Protein AF-A0A6P6FW33-F1 (afdb_monomer_lite)

pLDDT: mean 83.07, std 16.18, range [49.88, 98.19]

Sequence (81 aa):
QVGLLNVDGYYNSLLSFIDKAVDEGFISPAARHIIVSAQTAQELMYKLEDYAPKHSGVAPKLSWEMEQQLGYNNAKADIAR

Structure (mmCIF, N/CA/C/O backbone):
data_AF-A0A6P6FW33-F1
#
_entry.id   AF-A0A6P6FW33-F1
#
loop_
_atom_site.group_PDB
_atom_site.id
_atom_site.type_symbol
_atom_site.label_atom_id
_atom_site.label_alt_id
_atom_site.label_comp_id
_atom_site.label_asym_id
_atom_site.label_entity_id
_atom_site.label_seq_id
_atom_site.pdbx_PDB_ins_code
_atom_site.Cartn_x
_atom_site.Cartn_y
_atom_site.Cartn_z
_atom_site.occupancy
_atom_site.B_iso_or_equiv
_atom_site.auth_seq_id
_atom_site.auth_comp_id
_atom_site.auth_asym_id
_atom_site.auth_atom_id
_atom_site.pdbx_PDB_model_num
ATOM 1 N N . GLN A 1 1 ? 11.716 -4.547 5.285 1.00 75.81 1 GLN A N 1
ATOM 2 C CA . GLN A 1 1 ? 10.273 -4.231 5.223 1.00 75.81 1 GLN A CA 1
ATOM 3 C C . GLN A 1 1 ? 10.012 -2.907 5.920 1.00 75.81 1 GLN A C 1
ATOM 5 O O . GLN A 1 1 ? 10.801 -2.531 6.782 1.00 75.81 1 GLN A O 1
ATOM 10 N N . VAL A 1 2 ? 8.922 -2.232 5.567 1.00 91.62 2 VAL A N 1
ATOM 11 C CA . VAL A 1 2 ? 8.429 -1.010 6.212 1.00 91.62 2 VAL A CA 1
ATOM 12 C C . VAL A 1 2 ? 6.939 -1.195 6.498 1.00 91.62 2 VAL A C 1
ATOM 14 O O . VAL A 1 2 ? 6.187 -1.588 5.608 1.00 91.62 2 VAL A O 1
ATOM 17 N N . GLY A 1 3 ? 6.515 -0.940 7.737 1.00 95.38 3 GLY A N 1
ATOM 18 C CA . GLY A 1 3 ? 5.105 -0.985 8.127 1.00 95.38 3 GLY A CA 1
ATOM 19 C C . GLY A 1 3 ? 4.425 0.372 7.954 1.00 95.38 3 GLY A C 1
ATOM 20 O O . GLY A 1 3 ? 4.979 1.388 8.367 1.00 95.38 3 GLY A O 1
ATOM 21 N N . LEU A 1 4 ? 3.223 0.388 7.375 1.00 97.44 4 LEU A N 1
ATOM 22 C CA . LEU A 1 4 ? 2.411 1.588 7.175 1.00 97.44 4 LEU A CA 1
ATOM 23 C C . LEU A 1 4 ? 1.011 1.396 7.773 1.00 97.44 4 LEU A C 1
ATOM 25 O O . LEU A 1 4 ? 0.180 0.666 7.230 1.00 97.44 4 LEU A O 1
ATOM 29 N N . LEU A 1 5 ? 0.742 2.070 8.890 1.00 98.12 5 LEU A N 1
ATOM 30 C CA . LEU A 1 5 ? -0.576 2.059 9.520 1.00 98.12 5 LEU A CA 1
ATOM 31 C C . LEU A 1 5 ? -1.526 2.991 8.755 1.00 98.12 5 LEU A C 1
ATOM 33 O O . LEU A 1 5 ? -1.389 4.211 8.806 1.00 98.12 5 LEU A O 1
ATOM 37 N N . ASN A 1 6 ? -2.485 2.411 8.041 1.00 97.94 6 ASN A N 1
ATOM 38 C CA . ASN A 1 6 ? -3.418 3.107 7.163 1.00 97.94 6 ASN A CA 1
ATOM 39 C C . ASN A 1 6 ? -4.809 3.222 7.801 1.00 97.94 6 ASN A C 1
ATOM 41 O O . ASN A 1 6 ? -5.749 2.543 7.385 1.00 97.94 6 ASN A O 1
ATOM 45 N N . VAL A 1 7 ? -4.920 4.068 8.828 1.00 97.94 7 VAL A N 1
ATOM 46 C CA . VAL A 1 7 ? -6.191 4.344 9.518 1.00 97.94 7 VAL A CA 1
ATOM 47 C C . VAL A 1 7 ? -7.146 5.054 8.563 1.00 97.94 7 VAL A C 1
ATOM 49 O O . VAL A 1 7 ? -6.762 6.039 7.932 1.00 97.94 7 VAL A O 1
ATOM 52 N N . ASP A 1 8 ? -8.365 4.527 8.431 1.00 96.88 8 ASP A N 1
ATOM 53 C CA . ASP A 1 8 ? -9.450 5.077 7.606 1.00 96.88 8 ASP A CA 1
ATOM 54 C C . ASP A 1 8 ? -9.042 5.442 6.167 1.00 96.88 8 ASP A C 1
ATOM 56 O O . ASP A 1 8 ? -9.601 6.337 5.536 1.00 96.88 8 ASP A O 1
ATOM 60 N N . GLY A 1 9 ? -8.046 4.735 5.623 1.00 97.19 9 GLY A N 1
ATOM 61 C CA . GLY A 1 9 ? -7.576 4.948 4.259 1.00 97.19 9 GLY A CA 1
ATOM 62 C C . GLY A 1 9 ? -6.761 6.227 4.042 1.00 97.19 9 GLY A C 1
ATOM 63 O O . GLY A 1 9 ? -6.588 6.629 2.890 1.00 97.19 9 GLY A O 1
ATOM 64 N N . TYR A 1 10 ? -6.234 6.856 5.098 1.00 98.12 10 TYR A N 1
ATOM 65 C CA . TYR A 1 10 ? -5.426 8.081 5.011 1.00 98.12 10 TYR A CA 1
ATOM 66 C C . TYR A 1 10 ? -4.289 8.004 3.970 1.00 98.12 10 TYR A C 1
ATOM 68 O O . TYR A 1 10 ? -4.029 8.961 3.243 1.00 98.12 10 TYR A O 1
ATOM 76 N N . TYR A 1 11 ? -3.639 6.846 3.843 1.00 98.12 11 TYR A N 1
ATOM 77 C CA . TYR A 1 11 ? -2.542 6.601 2.903 1.00 98.12 11 TYR A CA 1
ATOM 78 C C . TYR A 1 11 ? -2.974 5.947 1.582 1.00 98.12 11 TYR A C 1
ATOM 80 O O . TYR A 1 11 ? -2.108 5.558 0.797 1.00 98.12 11 TYR A O 1
ATOM 88 N N . ASN A 1 12 ? -4.272 5.841 1.278 1.00 97.94 12 ASN A N 1
ATOM 89 C CA . ASN A 1 12 ? -4.737 5.221 0.031 1.00 97.94 12 ASN A CA 1
ATOM 90 C C . ASN A 1 12 ? -4.134 5.893 -1.207 1.00 97.94 12 ASN A C 1
ATOM 92 O O . ASN A 1 12 ? -3.648 5.203 -2.093 1.00 97.94 12 ASN A O 1
ATOM 96 N N . SER A 1 13 ? -4.082 7.227 -1.244 1.00 98.19 13 SER A N 1
ATOM 97 C CA . SER A 1 13 ? -3.490 7.955 -2.374 1.00 98.19 13 SER A CA 1
ATOM 98 C C . SER A 1 13 ? -2.003 7.644 -2.566 1.00 98.19 13 SER A C 1
ATOM 100 O O . SER A 1 13 ? -1.545 7.525 -3.700 1.00 98.19 13 SER A O 1
ATOM 102 N N . LEU A 1 14 ? -1.251 7.472 -1.473 1.00 97.00 14 LEU A N 1
ATOM 103 C CA . LEU A 1 14 ? 0.159 7.079 -1.527 1.00 97.00 14 LEU A CA 1
ATOM 104 C C . LEU A 1 14 ? 0.311 5.647 -2.051 1.00 97.00 14 LEU A C 1
ATOM 106 O O . LEU A 1 14 ? 1.147 5.397 -2.915 1.00 97.00 14 LEU A O 1
ATOM 110 N N . LEU A 1 15 ? -0.499 4.715 -1.546 1.00 97.06 15 LEU A N 1
ATOM 111 C CA . LEU A 1 15 ? -0.476 3.322 -1.991 1.00 97.06 15 LEU A CA 1
ATOM 112 C C . LEU A 1 15 ? -0.819 3.215 -3.483 1.00 97.06 15 LEU A C 1
ATOM 114 O O . LEU A 1 15 ? -0.062 2.593 -4.222 1.00 97.06 15 LEU A O 1
ATOM 118 N N . SER A 1 16 ? -1.856 3.922 -3.941 1.00 97.69 16 SER A N 1
ATOM 119 C CA . SER A 1 16 ? -2.236 3.985 -5.357 1.00 97.69 16 SER A CA 1
ATOM 120 C C . SER A 1 16 ? -1.155 4.616 -6.236 1.00 97.69 16 SER A C 1
ATOM 122 O O . SER A 1 16 ? -0.949 4.185 -7.368 1.00 97.69 16 SER A O 1
ATOM 124 N N . PHE A 1 17 ? -0.447 5.636 -5.740 1.00 97.25 17 PHE A N 1
ATOM 125 C CA . PHE A 1 17 ? 0.688 6.220 -6.458 1.00 97.25 17 PHE A CA 1
ATOM 126 C C . PHE A 1 17 ? 1.825 5.206 -6.638 1.00 97.25 17 PHE A C 1
ATOM 128 O O . PHE A 1 17 ? 2.414 5.118 -7.713 1.00 97.25 17 PHE A O 1
ATOM 135 N N . ILE A 1 18 ? 2.114 4.407 -5.610 1.00 96.31 18 ILE A N 1
ATOM 136 C CA . ILE A 1 18 ? 3.124 3.349 -5.699 1.00 96.31 18 ILE A CA 1
ATOM 137 C C . ILE A 1 18 ? 2.663 2.252 -6.665 1.00 96.31 18 ILE A C 1
ATOM 139 O O . ILE A 1 18 ? 3.470 1.799 -7.471 1.00 96.31 18 ILE A O 1
ATOM 143 N N . ASP A 1 19 ? 1.388 1.852 -6.625 1.00 96.19 19 ASP A N 1
ATOM 144 C CA . ASP A 1 19 ? 0.816 0.887 -7.576 1.00 96.19 19 ASP A CA 1
ATOM 145 C C . ASP A 1 19 ? 0.983 1.376 -9.024 1.00 96.19 19 ASP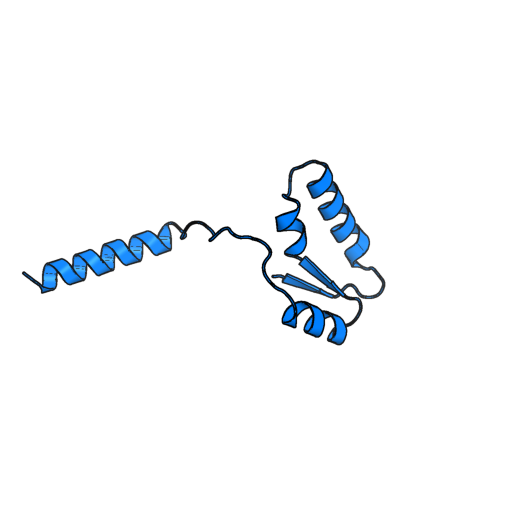 A C 1
ATOM 147 O O . ASP A 1 19 ? 1.513 0.655 -9.865 1.00 96.19 19 ASP A O 1
ATOM 151 N N . LYS A 1 20 ? 0.674 2.651 -9.287 1.00 97.69 20 LYS A N 1
ATOM 152 C CA . LYS A 1 20 ? 0.907 3.294 -10.588 1.00 97.69 20 LYS A CA 1
ATOM 153 C C . LYS A 1 20 ? 2.379 3.228 -11.016 1.00 97.69 20 LYS A C 1
ATOM 155 O O . LYS A 1 20 ? 2.670 2.909 -12.163 1.00 97.69 20 LYS A O 1
ATOM 160 N N . ALA A 1 21 ? 3.313 3.517 -10.111 1.00 96.69 21 ALA A N 1
ATOM 161 C CA . ALA A 1 21 ? 4.743 3.463 -10.413 1.00 96.69 21 ALA A CA 1
ATOM 162 C C . ALA A 1 21 ? 5.236 2.033 -10.712 1.00 96.69 21 ALA A C 1
ATOM 164 O O . ALA A 1 21 ? 6.205 1.862 -11.454 1.00 96.69 21 ALA A O 1
ATOM 165 N N . VAL A 1 22 ? 4.578 1.007 -10.161 1.00 95.38 22 VAL A N 1
ATOM 166 C CA . VAL A 1 22 ? 4.816 -0.395 -10.535 1.00 95.38 22 VAL A CA 1
ATOM 167 C C . VAL A 1 22 ? 4.280 -0.674 -11.937 1.00 95.38 22 VAL A C 1
ATOM 169 O O . VAL A 1 22 ? 5.010 -1.234 -12.752 1.00 95.38 22 VAL A O 1
ATOM 172 N N . ASP A 1 23 ? 3.054 -0.242 -12.238 1.00 97.12 23 ASP A N 1
ATOM 173 C CA . ASP A 1 23 ? 2.430 -0.424 -13.557 1.00 97.12 23 ASP A CA 1
ATOM 174 C C . ASP A 1 23 ? 3.229 0.259 -14.678 1.00 97.12 23 ASP A C 1
ATOM 176 O O . ASP A 1 23 ? 3.365 -0.276 -15.777 1.00 97.12 23 ASP A O 1
ATOM 180 N N . GLU A 1 24 ? 3.800 1.432 -14.394 1.00 97.75 24 GLU A N 1
ATOM 181 C CA . GLU A 1 24 ? 4.662 2.180 -15.317 1.00 97.75 24 GLU A CA 1
ATOM 182 C C . GLU A 1 24 ? 6.098 1.624 -15.394 1.00 97.75 24 GLU A C 1
ATOM 184 O O . GLU A 1 24 ? 6.899 2.078 -16.210 1.00 97.75 24 GLU A O 1
ATOM 189 N N . GLY A 1 25 ? 6.438 0.624 -14.574 1.00 94.06 25 GLY A N 1
ATOM 190 C CA . GLY A 1 25 ? 7.738 -0.051 -14.590 1.00 94.06 25 GLY A CA 1
ATOM 191 C C . GLY A 1 25 ? 8.866 0.691 -13.869 1.00 94.06 25 GLY A C 1
ATOM 192 O O . GLY A 1 25 ? 10.011 0.240 -13.911 1.00 94.06 25 GLY A O 1
ATOM 193 N N . PHE A 1 26 ? 8.572 1.794 -13.173 1.00 94.69 26 PHE A N 1
ATOM 194 C CA . PHE A 1 26 ? 9.550 2.502 -12.337 1.00 94.69 26 PHE A CA 1
ATOM 195 C C . PHE A 1 26 ? 9.931 1.710 -11.081 1.00 94.69 26 PHE A C 1
ATOM 197 O O . PHE A 1 26 ? 11.044 1.847 -10.573 1.00 94.69 26 PHE A O 1
ATOM 204 N N . ILE A 1 27 ? 9.018 0.878 -10.574 1.00 93.31 27 ILE A N 1
ATOM 205 C CA . ILE A 1 27 ? 9.232 0.009 -9.415 1.00 93.31 27 ILE A CA 1
ATOM 206 C C . ILE A 1 27 ? 9.020 -1.440 -9.849 1.00 93.31 27 ILE A C 1
ATOM 208 O O . ILE A 1 27 ? 8.022 -1.771 -10.481 1.00 93.31 27 ILE A O 1
ATOM 212 N N . SER A 1 28 ? 9.941 -2.336 -9.485 1.00 91.31 28 SER A N 1
ATOM 213 C CA . SER A 1 28 ? 9.749 -3.755 -9.787 1.00 91.31 28 SER A CA 1
ATOM 214 C C . SER A 1 28 ? 8.557 -4.325 -8.999 1.00 91.31 28 SER A C 1
ATOM 216 O O . SER A 1 28 ? 8.375 -3.979 -7.825 1.00 91.31 28 SER A O 1
ATOM 218 N N . PRO A 1 29 ? 7.779 -5.266 -9.566 1.00 90.81 29 PRO A N 1
ATOM 219 C CA . PRO A 1 29 ? 6.665 -5.888 -8.848 1.00 90.81 29 PRO A CA 1
ATOM 220 C C . PRO A 1 29 ? 7.077 -6.517 -7.508 1.00 90.81 29 PRO A C 1
ATOM 222 O O . PRO A 1 29 ? 6.327 -6.479 -6.538 1.00 90.81 29 PRO A O 1
ATOM 225 N N . ALA A 1 30 ? 8.303 -7.040 -7.411 1.00 87.81 30 ALA A N 1
ATOM 226 C CA . ALA A 1 30 ? 8.837 -7.574 -6.159 1.00 87.81 30 ALA A CA 1
ATOM 227 C C . ALA A 1 30 ? 9.080 -6.478 -5.104 1.00 87.81 30 ALA A C 1
ATOM 229 O O . ALA A 1 30 ? 8.783 -6.683 -3.926 1.00 87.81 30 ALA A O 1
ATOM 230 N N . ALA A 1 31 ? 9.583 -5.307 -5.514 1.00 87.62 31 ALA A N 1
ATOM 231 C CA . ALA A 1 31 ? 9.841 -4.183 -4.616 1.00 87.62 31 ALA A CA 1
ATOM 232 C C . ALA A 1 31 ? 8.550 -3.564 -4.058 1.00 87.62 31 ALA A C 1
ATOM 234 O O . ALA A 1 31 ? 8.575 -3.009 -2.961 1.00 87.62 31 ALA A O 1
ATOM 235 N N . ARG A 1 32 ? 7.402 -3.729 -4.733 1.00 90.00 32 ARG A N 1
ATOM 236 C CA . ARG A 1 32 ? 6.092 -3.267 -4.241 1.00 90.00 32 ARG A CA 1
ATOM 237 C C . ARG A 1 32 ? 5.735 -3.793 -2.850 1.00 90.00 32 ARG A C 1
ATOM 239 O O . ARG A 1 32 ? 5.051 -3.117 -2.079 1.00 90.00 32 ARG A O 1
ATOM 246 N N . HIS A 1 33 ? 6.199 -4.996 -2.530 1.00 88.38 33 HIS A N 1
ATOM 247 C CA . HIS A 1 33 ? 5.928 -5.655 -1.258 1.00 88.38 33 HIS A CA 1
ATOM 248 C C . HIS A 1 33 ? 6.765 -5.110 -0.092 1.00 88.38 33 HIS A C 1
ATOM 250 O O . HIS A 1 33 ? 6.563 -5.543 1.037 1.00 88.38 33 HIS A O 1
ATOM 256 N N . ILE A 1 34 ? 7.675 -4.151 -0.322 1.00 88.38 34 ILE A N 1
ATOM 257 C CA . ILE A 1 34 ? 8.475 -3.549 0.754 1.00 88.38 34 ILE A CA 1
ATOM 258 C C . ILE A 1 34 ? 7.611 -2.820 1.791 1.00 88.38 34 ILE A C 1
ATOM 260 O O . ILE A 1 34 ? 7.979 -2.794 2.967 1.00 88.38 34 ILE A O 1
ATOM 264 N N . ILE A 1 35 ? 6.472 -2.262 1.362 1.00 92.81 35 ILE A N 1
ATOM 265 C CA . ILE A 1 35 ? 5.482 -1.621 2.229 1.00 92.81 35 ILE A CA 1
ATOM 266 C C . ILE A 1 35 ? 4.392 -2.632 2.568 1.00 92.81 35 ILE A C 1
ATOM 268 O O . ILE A 1 35 ? 3.650 -3.093 1.698 1.00 92.81 35 ILE A O 1
ATOM 272 N N . VAL A 1 36 ? 4.271 -2.917 3.860 1.00 94.75 36 VAL A N 1
ATOM 273 C CA . VAL A 1 36 ? 3.188 -3.703 4.447 1.00 94.75 36 VAL A CA 1
ATOM 274 C C . VAL A 1 36 ? 2.210 -2.729 5.089 1.00 94.75 36 VAL A C 1
ATOM 276 O O . VAL A 1 36 ? 2.596 -1.982 5.984 1.00 94.75 36 VAL A O 1
ATOM 279 N N . SER A 1 37 ? 0.952 -2.723 4.646 1.00 96.56 37 SER A N 1
ATOM 280 C CA . SER A 1 37 ? -0.084 -1.854 5.213 1.00 96.56 37 SER A CA 1
ATOM 281 C C . SER A 1 37 ? -1.211 -2.627 5.894 1.00 96.56 37 SER A C 1
ATOM 283 O O . SER A 1 37 ? -1.599 -3.724 5.472 1.00 96.56 37 SER A O 1
ATOM 285 N N . ALA A 1 38 ? -1.774 -2.015 6.930 1.00 98.00 38 ALA A N 1
ATOM 286 C CA . ALA A 1 38 ? -2.903 -2.529 7.700 1.00 98.00 38 ALA A CA 1
ATOM 287 C C . ALA A 1 38 ? -3.706 -1.373 8.301 1.00 98.00 38 ALA A C 1
ATOM 289 O O . ALA A 1 38 ? -3.176 -0.270 8.434 1.00 98.00 38 ALA A O 1
ATOM 290 N N . GLN A 1 39 ? -4.964 -1.620 8.670 1.00 97.56 39 GLN A N 1
ATOM 291 C CA . GLN A 1 39 ? -5.829 -0.576 9.240 1.00 97.56 39 GLN A CA 1
ATOM 292 C C . GLN A 1 39 ? -5.650 -0.430 10.752 1.00 97.56 39 GLN A C 1
ATOM 294 O O . GLN A 1 39 ? -5.926 0.626 11.314 1.00 97.56 39 GLN A O 1
ATOM 299 N N . THR A 1 40 ? -5.154 -1.477 11.415 1.00 98.06 40 THR A N 1
ATOM 300 C CA . THR A 1 40 ? -4.902 -1.477 12.859 1.00 98.06 40 THR A CA 1
ATOM 301 C C . THR A 1 40 ? -3.449 -1.817 13.162 1.00 98.06 40 THR A C 1
ATOM 303 O O . THR A 1 40 ? -2.784 -2.522 12.401 1.00 98.06 40 THR A O 1
ATOM 306 N N . ALA A 1 41 ? -2.947 -1.328 14.297 1.00 97.56 41 ALA A N 1
ATOM 307 C CA . ALA A 1 41 ? -1.583 -1.614 14.730 1.00 97.56 41 ALA A CA 1
ATOM 308 C C . ALA A 1 41 ? -1.366 -3.118 14.964 1.00 97.56 41 ALA A C 1
ATOM 310 O O . ALA A 1 41 ? -0.336 -3.655 14.574 1.00 97.56 41 ALA A O 1
ATOM 311 N N . GLN A 1 42 ? -2.354 -3.808 15.540 1.00 97.88 42 GLN A N 1
ATOM 312 C CA . GLN A 1 42 ? -2.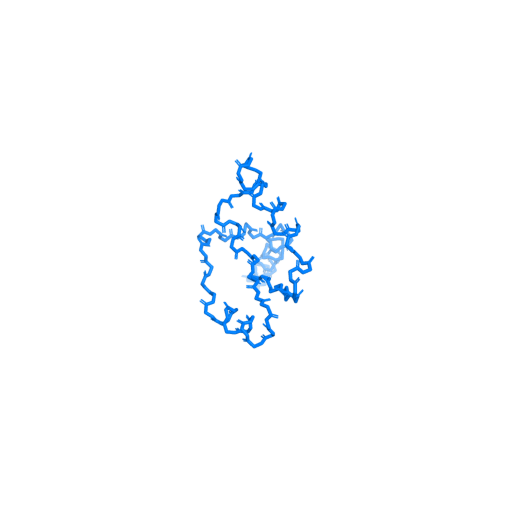276 -5.246 15.787 1.00 97.88 42 GLN A CA 1
ATOM 313 C C . GLN A 1 42 ? -2.166 -6.043 14.479 1.00 97.88 42 GLN A C 1
ATOM 315 O O . GLN A 1 42 ? -1.287 -6.890 14.343 1.00 97.88 42 GLN A O 1
ATOM 320 N N . GLU A 1 43 ? -3.011 -5.740 13.492 1.00 97.88 43 GLU A N 1
ATOM 321 C CA . GLU A 1 43 ? -2.938 -6.367 12.169 1.00 97.88 43 GLU A CA 1
ATOM 322 C C . GLU A 1 43 ? -1.603 -6.060 11.474 1.00 97.88 43 GLU A C 1
ATOM 324 O O . GLU A 1 43 ? -1.020 -6.938 10.835 1.00 97.88 43 GLU A O 1
ATOM 329 N N . LEU A 1 44 ? -1.090 -4.831 11.622 1.00 97.31 44 LEU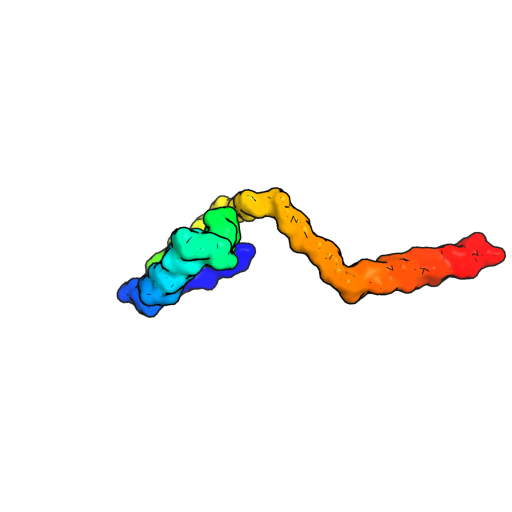 A N 1
ATOM 330 C CA . LEU A 1 44 ? 0.206 -4.453 11.068 1.00 97.31 44 LEU A CA 1
ATOM 331 C C . LEU A 1 44 ? 1.331 -5.306 11.654 1.00 97.31 44 LEU A C 1
ATOM 333 O O . LEU A 1 44 ? 2.172 -5.791 10.902 1.00 97.31 44 LEU A O 1
ATOM 337 N N . MET A 1 45 ? 1.327 -5.511 12.972 1.00 97.25 45 MET A N 1
ATOM 338 C CA . MET A 1 45 ? 2.331 -6.330 13.648 1.00 97.25 45 MET A CA 1
ATOM 339 C C . MET A 1 45 ? 2.304 -7.774 13.155 1.00 97.25 45 MET A C 1
ATOM 341 O O . MET A 1 45 ? 3.347 -8.278 12.750 1.00 97.25 45 MET A O 1
ATOM 345 N N . TYR A 1 46 ? 1.126 -8.398 13.061 1.00 96.88 46 TYR A N 1
ATOM 346 C CA . TYR A 1 46 ? 1.024 -9.765 12.537 1.00 96.88 46 TYR A CA 1
ATOM 347 C C . TYR A 1 46 ? 1.539 -9.889 11.100 1.00 96.88 46 TYR A C 1
ATOM 349 O O . TYR A 1 46 ? 2.280 -10.816 10.782 1.00 96.88 46 TYR A O 1
ATOM 357 N N . LYS A 1 47 ? 1.205 -8.935 10.222 1.00 94.62 47 LYS A N 1
ATOM 358 C CA . LYS A 1 47 ? 1.691 -8.947 8.833 1.00 94.62 47 LYS A CA 1
ATOM 359 C C . LYS A 1 47 ? 3.197 -8.710 8.723 1.00 94.62 47 LYS A C 1
ATOM 361 O O . LYS A 1 47 ? 3.816 -9.168 7.768 1.00 94.62 47 LYS A O 1
ATOM 366 N N . LEU A 1 48 ? 3.779 -7.954 9.652 1.00 94.00 48 LEU A N 1
ATOM 367 C CA . LEU A 1 48 ? 5.222 -7.734 9.710 1.00 94.00 48 LEU A CA 1
ATOM 368 C C . LEU A 1 48 ? 5.961 -8.969 10.237 1.00 94.00 48 LEU A C 1
ATOM 370 O O . LEU A 1 48 ? 7.060 -9.242 9.764 1.00 94.00 48 LEU A O 1
ATOM 374 N N . GLU A 1 49 ? 5.378 -9.705 11.182 1.00 93.50 49 GLU A N 1
ATOM 375 C CA . GLU A 1 49 ? 5.931 -10.966 11.692 1.00 93.50 49 GLU A CA 1
ATOM 376 C C . GLU A 1 49 ? 5.916 -12.073 10.629 1.00 93.50 49 GLU A C 1
ATOM 378 O O . GLU A 1 49 ? 6.897 -12.799 10.492 1.00 93.50 49 GLU A O 1
ATOM 383 N N . ASP A 1 50 ? 4.845 -12.162 9.837 1.00 90.50 50 ASP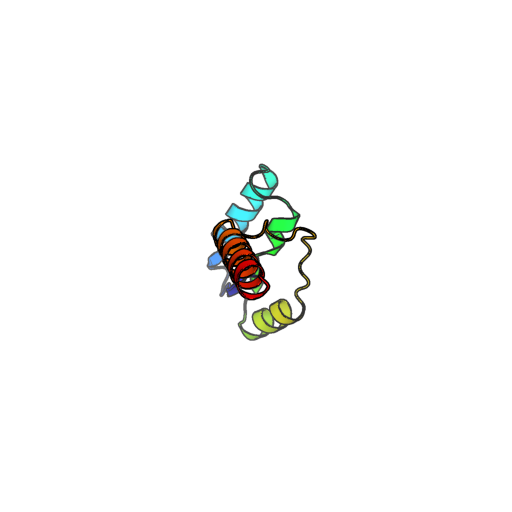 A N 1
ATOM 384 C CA . ASP A 1 50 ? 4.705 -13.135 8.740 1.00 90.50 50 ASP A CA 1
ATOM 385 C C . ASP A 1 50 ? 5.511 -12.759 7.481 1.00 90.50 50 ASP A C 1
ATOM 387 O O . ASP A 1 50 ? 5.622 -13.532 6.527 1.00 90.50 50 ASP A O 1
ATOM 391 N N . TYR A 1 51 ? 6.089 -11.556 7.435 1.00 84.81 51 TYR A N 1
ATOM 392 C CA . TYR A 1 51 ? 6.765 -11.089 6.233 1.00 84.81 51 TYR A CA 1
ATOM 393 C C . TYR A 1 51 ? 8.015 -11.923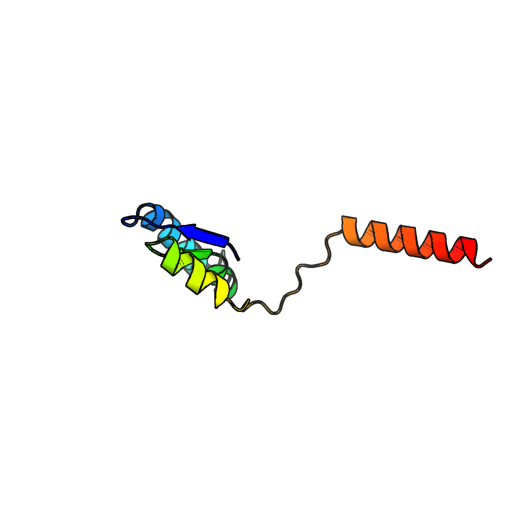 5.920 1.00 84.81 51 TYR A C 1
ATOM 395 O O . TYR A 1 51 ? 9.025 -11.883 6.625 1.00 84.81 51 TYR A O 1
ATOM 403 N N . ALA A 1 52 ? 7.991 -12.585 4.763 1.00 78.31 52 ALA A N 1
ATOM 404 C CA . ALA A 1 52 ? 9.167 -13.162 4.130 1.00 78.31 52 ALA A CA 1
ATOM 405 C C . ALA A 1 52 ? 9.617 -12.278 2.949 1.00 78.31 52 ALA A C 1
ATOM 407 O O . ALA A 1 52 ? 8.833 -12.039 2.021 1.00 78.31 52 ALA A O 1
ATOM 408 N N . PRO A 1 53 ? 10.873 -11.793 2.930 1.00 72.62 53 PRO A N 1
ATOM 409 C CA . PRO A 1 53 ? 11.368 -10.997 1.819 1.00 72.62 53 PRO A CA 1
ATOM 410 C C . PRO A 1 53 ? 11.351 -11.793 0.511 1.00 72.62 53 PRO A C 1
ATOM 412 O O . PRO A 1 53 ? 12.080 -12.766 0.347 1.00 72.62 53 PRO A O 1
ATOM 415 N N . LYS A 1 54 ? 10.545 -11.341 -0.457 1.00 68.69 54 LYS A N 1
ATOM 416 C CA . LYS A 1 54 ? 10.445 -11.955 -1.796 1.00 68.69 54 LYS A CA 1
ATOM 417 C C . LYS A 1 54 ? 11.611 -11.597 -2.726 1.00 68.69 54 LYS A C 1
ATOM 419 O O . LYS A 1 54 ? 11.618 -11.982 -3.891 1.00 68.69 54 LYS A O 1
ATOM 424 N N . HIS A 1 55 ? 12.585 -10.837 -2.234 1.00 62.53 55 HIS A N 1
ATOM 425 C CA . HIS A 1 55 ? 13.740 -10.387 -2.998 1.00 62.53 55 HIS A CA 1
ATOM 426 C C . HIS A 1 55 ? 14.953 -11.297 -2.746 1.00 62.53 55 HIS A C 1
ATOM 428 O O . HIS A 1 55 ? 15.623 -11.192 -1.718 1.00 62.53 55 HIS A O 1
ATOM 434 N N . SER A 1 56 ? 15.287 -12.155 -3.719 1.00 56.12 56 SER A N 1
ATOM 435 C CA . SER A 1 56 ? 16.618 -12.770 -3.818 1.00 56.12 56 SER A CA 1
ATOM 436 C C . SER A 1 56 ? 17.586 -11.750 -4.421 1.00 56.12 56 SER A C 1
ATOM 438 O O . SER A 1 56 ? 17.902 -11.762 -5.607 1.00 56.12 56 SER A O 1
ATOM 440 N N . GLY A 1 57 ? 17.998 -10.784 -3.620 1.00 54.06 57 GLY A N 1
ATOM 441 C CA . GLY A 1 57 ? 18.880 -9.730 -4.087 1.00 54.06 57 GLY A CA 1
ATOM 442 C C . GLY A 1 57 ? 19.476 -9.063 -2.884 1.00 54.06 57 GLY A C 1
ATOM 443 O O . GLY A 1 57 ? 18.925 -8.089 -2.383 1.00 54.06 57 GLY A O 1
ATOM 444 N N . VAL A 1 58 ? 20.563 -9.651 -2.390 1.00 49.88 58 VAL A N 1
ATOM 445 C CA . VAL A 1 58 ? 21.492 -8.991 -1.478 1.00 49.88 58 VAL A CA 1
ATOM 446 C C . VAL A 1 58 ? 21.713 -7.605 -2.073 1.00 49.88 58 VAL A C 1
ATOM 448 O O . VAL A 1 58 ? 22.190 -7.509 -3.206 1.00 49.88 58 VAL A O 1
ATOM 451 N N . ALA A 1 59 ? 21.285 -6.545 -1.381 1.00 56.44 59 ALA A N 1
ATOM 452 C CA . ALA A 1 59 ? 21.722 -5.211 -1.759 1.00 56.44 59 ALA A CA 1
ATOM 453 C C . ALA A 1 59 ? 23.245 -5.304 -1.944 1.00 56.44 59 ALA A C 1
ATOM 455 O O . ALA A 1 59 ? 23.894 -5.926 -1.091 1.00 56.44 59 ALA A O 1
ATOM 456 N N . PRO A 1 60 ? 23.816 -4.814 -3.061 1.00 60.44 60 PRO A N 1
ATOM 457 C CA . PRO A 1 60 ? 25.256 -4.833 -3.228 1.00 60.44 60 PRO A CA 1
ATOM 458 C C . PRO A 1 60 ? 25.855 -4.253 -1.959 1.00 60.44 60 PRO A C 1
ATOM 460 O O . PRO A 1 60 ? 25.405 -3.200 -1.498 1.00 60.44 60 PRO A O 1
ATOM 463 N N . LYS A 1 61 ? 26.794 -4.992 -1.365 1.00 65.62 61 LYS A N 1
ATOM 464 C CA . LYS A 1 61 ? 27.504 -4.550 -0.171 1.00 65.62 61 LYS A CA 1
ATOM 465 C C . LYS A 1 61 ? 27.918 -3.103 -0.401 1.00 65.62 61 LYS A C 1
ATOM 467 O O . LYS A 1 61 ? 28.469 -2.786 -1.457 1.00 65.62 61 LYS A O 1
ATOM 472 N N . LEU A 1 62 ? 27.531 -2.214 0.498 1.00 75.25 62 LEU A N 1
ATOM 473 C CA . LEU A 1 62 ? 27.681 -0.797 0.225 1.00 75.25 62 LEU A CA 1
ATOM 474 C C . LEU A 1 62 ? 29.190 -0.483 0.147 1.00 75.25 62 LEU A C 1
ATOM 476 O O . LEU A 1 62 ? 29.991 -1.110 0.838 1.00 75.25 62 LEU A O 1
ATOM 480 N N . SER A 1 63 ? 29.606 0.472 -0.687 1.00 68.62 63 SER A N 1
ATOM 481 C CA . SER A 1 63 ? 31.035 0.738 -0.967 1.00 68.62 63 SER A CA 1
ATOM 482 C C . SER A 1 63 ? 31.884 0.958 0.298 1.00 68.62 63 SER A C 1
ATOM 484 O O . SER A 1 63 ? 32.929 0.335 0.463 1.00 68.62 63 SER A O 1
ATOM 486 N N . TRP A 1 64 ? 31.379 1.744 1.247 1.00 68.50 64 TRP A N 1
ATOM 487 C CA . TRP A 1 64 ? 31.952 1.962 2.583 1.00 68.50 64 TRP A CA 1
ATOM 488 C C . TRP A 1 64 ? 32.114 0.694 3.453 1.00 68.50 64 TRP A C 1
ATOM 490 O O . TRP A 1 64 ? 33.015 0.634 4.288 1.00 68.50 64 TRP A O 1
ATOM 500 N N . GLU A 1 65 ? 31.308 -0.355 3.256 1.00 71.75 65 GLU A N 1
ATOM 501 C CA . GLU A 1 65 ? 31.474 -1.646 3.948 1.00 71.75 65 GLU A CA 1
ATOM 502 C C . GLU A 1 65 ? 32.595 -2.493 3.322 1.00 71.75 65 GLU A C 1
ATOM 504 O O . GLU A 1 65 ? 33.205 -3.325 4.001 1.00 71.75 65 GLU A O 1
ATOM 509 N N . MET A 1 66 ? 32.880 -2.295 2.029 1.00 69.00 66 MET A N 1
ATOM 510 C CA . MET A 1 66 ? 33.994 -2.950 1.335 1.00 69.00 66 MET A CA 1
ATOM 511 C C . MET A 1 66 ? 35.343 -2.337 1.739 1.00 69.00 66 MET A C 1
ATOM 513 O O . MET A 1 66 ? 36.308 -3.071 1.963 1.00 69.00 66 MET A O 1
ATOM 517 N N . GLU A 1 67 ? 35.403 -1.013 1.900 1.00 70.00 67 GLU A N 1
ATOM 518 C CA . GLU A 1 67 ? 36.609 -0.281 2.319 1.00 70.00 67 GLU A CA 1
ATOM 519 C C . GLU A 1 67 ? 37.118 -0.730 3.700 1.00 70.00 67 GLU A C 1
ATOM 521 O O . GLU A 1 67 ? 38.317 -0.958 3.878 1.00 70.00 67 GLU A O 1
ATOM 526 N N . GLN A 1 68 ? 36.217 -0.961 4.662 1.00 65.81 68 GLN A N 1
ATOM 527 C CA . GLN A 1 68 ? 36.599 -1.451 5.993 1.00 65.81 68 GLN A CA 1
ATOM 528 C C . GLN A 1 68 ? 37.171 -2.873 5.978 1.00 65.81 68 GLN A C 1
ATOM 530 O O . GLN A 1 68 ? 38.090 -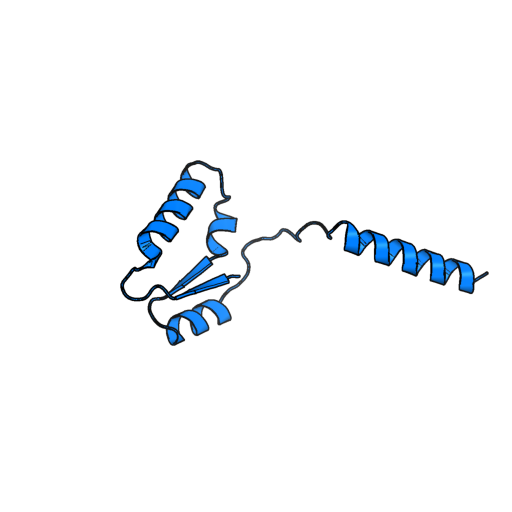3.181 6.739 1.00 65.81 68 GLN A O 1
ATOM 535 N N . GLN A 1 69 ? 36.671 -3.749 5.102 1.00 66.12 69 GLN A N 1
ATOM 536 C CA . GLN A 1 69 ? 37.215 -5.103 4.976 1.00 66.12 69 GLN A CA 1
ATOM 537 C C . GLN A 1 69 ? 38.604 -5.115 4.336 1.00 66.12 69 GLN A C 1
ATOM 539 O O . GLN A 1 69 ? 39.462 -5.874 4.782 1.00 66.12 69 GLN A O 1
ATOM 544 N N . LEU A 1 70 ? 38.850 -4.266 3.336 1.00 63.34 70 LEU A N 1
ATOM 545 C CA . LEU A 1 70 ? 40.181 -4.086 2.748 1.00 63.34 70 LEU A CA 1
ATOM 546 C C . LEU A 1 70 ? 41.186 -3.558 3.780 1.00 63.34 70 LEU A C 1
ATOM 548 O O . LEU A 1 70 ? 42.282 -4.105 3.896 1.00 63.34 70 LEU A O 1
ATOM 552 N N . GLY A 1 71 ? 40.793 -2.566 4.585 1.00 63.84 71 GLY A N 1
ATOM 553 C CA . GLY A 1 71 ? 41.628 -2.042 5.669 1.00 63.84 71 GLY A CA 1
ATOM 554 C C . GLY A 1 71 ? 41.946 -3.085 6.747 1.00 63.84 71 GLY A C 1
ATOM 555 O O . GLY A 1 71 ? 43.098 -3.220 7.155 1.00 63.84 71 GLY A O 1
ATOM 556 N N . TYR A 1 72 ? 40.954 -3.878 7.166 1.00 58.97 72 TYR A N 1
ATOM 557 C CA . TYR A 1 72 ? 41.140 -4.934 8.169 1.00 58.97 72 TYR A CA 1
ATOM 558 C C . TYR A 1 72 ? 42.021 -6.090 7.668 1.00 58.97 72 TYR A C 1
ATOM 560 O O . TYR A 1 72 ? 42.861 -6.603 8.409 1.00 58.97 72 TYR A O 1
ATOM 568 N N . ASN A 1 73 ? 41.856 -6.493 6.405 1.00 65.88 73 ASN A N 1
ATOM 569 C CA . ASN A 1 73 ? 42.660 -7.555 5.800 1.00 65.88 73 ASN A CA 1
ATOM 570 C C . ASN A 1 73 ? 44.123 -7.128 5.616 1.00 65.88 73 ASN A C 1
ATOM 572 O O . ASN A 1 73 ? 45.016 -7.934 5.873 1.00 65.88 73 ASN A O 1
ATOM 576 N N . ASN A 1 74 ? 44.370 -5.866 5.251 1.00 61.88 74 ASN A N 1
ATOM 577 C CA . ASN A 1 74 ? 45.724 -5.315 5.165 1.00 61.88 74 ASN A CA 1
ATOM 578 C C . ASN A 1 74 ? 46.383 -5.220 6.549 1.00 61.88 74 ASN A C 1
ATOM 580 O O . ASN A 1 74 ? 47.500 -5.695 6.719 1.00 61.88 74 ASN A O 1
ATOM 584 N N . ALA A 1 75 ? 45.658 -4.746 7.569 1.00 60.59 75 ALA A N 1
ATOM 585 C CA . ALA A 1 75 ? 46.173 -4.698 8.938 1.00 60.59 75 ALA A CA 1
ATOM 586 C C . ALA A 1 75 ? 46.542 -6.091 9.488 1.00 60.59 75 ALA A C 1
ATOM 588 O O . ALA A 1 75 ? 47.539 -6.237 10.190 1.00 60.59 75 ALA A O 1
ATOM 589 N N . LYS A 1 76 ? 45.776 -7.140 9.154 1.00 58.53 76 LYS A N 1
ATOM 590 C CA . LYS A 1 76 ? 46.131 -8.527 9.504 1.00 58.53 76 LYS A CA 1
ATOM 591 C C . LYS A 1 76 ? 47.347 -9.055 8.740 1.00 58.53 76 LYS A C 1
ATOM 593 O O . LYS A 1 76 ? 48.104 -9.834 9.312 1.00 58.53 76 LYS A O 1
ATOM 598 N N . ALA A 1 77 ? 47.515 -8.673 7.475 1.00 58.81 77 ALA A N 1
ATOM 599 C CA . ALA A 1 77 ? 48.657 -9.089 6.665 1.00 58.81 77 ALA A CA 1
ATOM 600 C C . ALA A 1 77 ? 49.975 -8.476 7.173 1.00 58.81 77 ALA A C 1
ATOM 602 O O . ALA A 1 77 ? 50.993 -9.163 7.176 1.00 58.81 77 ALA A O 1
ATOM 603 N N . ASP A 1 78 ? 49.936 -7.237 7.670 1.00 57.97 78 ASP A N 1
ATOM 604 C CA . ASP A 1 78 ? 51.104 -6.549 8.233 1.00 57.97 78 ASP A CA 1
ATOM 605 C C . ASP A 1 78 ? 51.529 -7.099 9.605 1.00 57.97 78 ASP A C 1
ATOM 607 O O . ASP A 1 78 ? 52.710 -7.095 9.930 1.00 57.97 78 ASP A O 1
ATOM 611 N N . ILE A 1 79 ? 50.588 -7.616 10.406 1.00 60.78 79 ILE A N 1
ATOM 612 C CA . ILE A 1 79 ? 50.879 -8.244 11.712 1.00 60.78 79 ILE A CA 1
ATOM 613 C C . ILE A 1 79 ? 51.474 -9.656 11.547 1.00 60.78 79 ILE A C 1
ATOM 615 O O . ILE A 1 79 ? 52.134 -10.164 12.451 1.00 60.78 79 ILE A O 1
ATOM 619 N N . ALA A 1 80 ? 51.233 -10.308 10.408 1.00 55.25 80 ALA A N 1
ATOM 620 C CA . ALA A 1 80 ? 51.702 -11.664 10.120 1.00 55.25 80 ALA A CA 1
ATOM 621 C C . ALA A 1 80 ? 53.085 -11.720 9.432 1.00 55.25 80 ALA A C 1
ATOM 623 O O . ALA A 1 80 ? 53.493 -12.801 8.999 1.00 55.25 80 ALA A O 1
ATOM 624 N N . ARG A 1 81 ? 53.787 -10.584 9.309 1.00 50.16 81 ARG A N 1
ATOM 625 C CA . ARG A 1 81 ? 55.096 -10.445 8.657 1.00 50.16 81 ARG A CA 1
ATOM 626 C C . ARG A 1 81 ? 56.176 -10.046 9.659 1.00 50.16 81 ARG A C 1
ATOM 628 O O . ARG A 1 81 ? 57.315 -10.527 9.474 1.00 50.16 81 ARG A O 1
#

Foldseek 3Di:
DAEDAQAPNPCVVVLVVLVVCCVVVVAPPLRNVVYDYDNDPVVSVVCVVPDDRPDPDDPPCDPVNVVVVVVVVVVVVVVVD

Secondary structure (DSSP, 8-state):
-EEEE-GGGTTHHHHHHHHHHHHTTSS-TTGGGGEEEESSHHHHHHHHHSPPP---------HHHHHHHHHHHHHHHHHT-

Radius of gyration: 19.99 Å; chains: 1; bounding box: 64×21×31 Å